Protein AF-U7VG69-F1 (afdb_monomer_lite)

Sequence (79 aa):
MLLFTGCFSLGIKGEYKSYQNEFYDMVAKPFKEKEREELESQFKDLKTKVSTSDYSKKDKEKLESGIEYYLMVLEDLKD

Organism: NCBI:txid1319815

Foldseek 3Di:
DDDDDCPDDPPQVVVLVVLVVLLVVLVVDDDDLVCLVVSLVSLVVSLVVLVPGPDDPVSSCVSNVSSVVVNVVSVVSPD

Structure (mmCIF, N/CA/C/O backbone):
data_AF-U7VG69-F1
#
_entry.id   AF-U7VG69-F1
#
loop_
_atom_site.group_PDB
_atom_site.id
_atom_site.type_symbol
_atom_site.label_atom_id
_atom_site.label_alt_id
_atom_site.label_comp_id
_atom_site.label_asym_id
_atom_site.label_entity_id
_atom_site.label_seq_id
_atom_site.pdbx_PDB_ins_code
_atom_site.Cartn_x
_atom_site.Cartn_y
_atom_site.Cartn_z
_atom_site.occupancy
_atom_site.B_iso_or_equiv
_atom_site.auth_seq_id
_atom_site.auth_comp_id
_atom_site.auth_asym_id
_atom_site.auth_atom_id
_atom_site.pdbx_PDB_model_num
ATOM 1 N N . MET A 1 1 ? -29.557 -22.756 32.255 1.00 37.97 1 MET A N 1
ATOM 2 C CA . MET A 1 1 ? -28.200 -22.181 32.373 1.00 37.97 1 MET A CA 1
ATOM 3 C C . MET A 1 1 ? -27.787 -21.740 30.974 1.00 37.97 1 MET A C 1
ATOM 5 O O . MET A 1 1 ? -27.835 -22.561 30.070 1.00 37.97 1 MET A O 1
ATOM 9 N N . LEU A 1 2 ? -27.574 -20.436 30.775 1.00 44.44 2 LEU A N 1
ATOM 10 C CA . LEU A 1 2 ? -27.387 -19.789 29.468 1.00 44.44 2 LEU A CA 1
ATOM 11 C C . LEU A 1 2 ?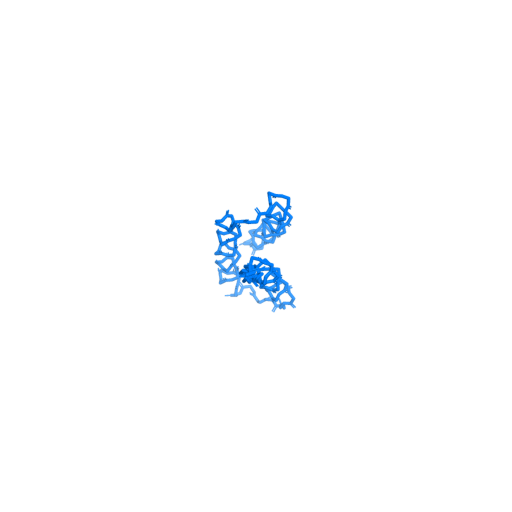 -26.029 -20.171 28.857 1.00 44.44 2 LEU A C 1
ATOM 13 O O . LEU A 1 2 ? -24.992 -19.900 29.459 1.00 44.44 2 LEU A O 1
ATOM 17 N N . LEU A 1 3 ? -26.036 -20.780 27.668 1.00 48.38 3 LEU A N 1
ATOM 18 C CA . LEU A 1 3 ? -24.840 -20.953 26.843 1.00 48.38 3 LEU A CA 1
ATOM 19 C C . LEU A 1 3 ? -24.567 -19.622 26.140 1.00 48.38 3 LEU A C 1
ATOM 21 O O . LEU A 1 3 ? -25.264 -19.251 25.197 1.00 48.38 3 LEU A O 1
ATOM 25 N N . PHE A 1 4 ? -23.589 -18.879 26.653 1.00 47.78 4 PHE A N 1
ATOM 26 C CA . PHE A 1 4 ? -23.118 -17.645 26.041 1.00 47.78 4 PHE A CA 1
ATOM 27 C C . PHE A 1 4 ? -22.561 -17.934 24.644 1.00 47.78 4 PHE A C 1
ATOM 29 O O . PHE A 1 4 ? -21.607 -18.689 24.466 1.00 47.78 4 PHE A O 1
ATOM 36 N N . THR A 1 5 ? -23.181 -17.301 23.655 1.00 64.62 5 THR A N 1
ATOM 37 C CA . THR A 1 5 ? -22.696 -17.131 22.289 1.00 64.62 5 THR A CA 1
ATOM 38 C C . THR A 1 5 ? -21.301 -16.512 22.296 1.00 64.62 5 THR A C 1
ATOM 40 O O . THR A 1 5 ? -21.121 -15.397 22.782 1.00 64.62 5 THR A O 1
ATOM 43 N N . GLY A 1 6 ? -20.327 -17.215 21.724 1.00 40.00 6 GLY A N 1
ATOM 44 C CA . GLY A 1 6 ? -18.962 -16.729 21.545 1.00 40.00 6 GLY A CA 1
ATOM 45 C C . GLY A 1 6 ? -18.493 -16.906 20.107 1.00 40.00 6 GLY A C 1
ATOM 46 O O . GLY A 1 6 ? -17.530 -17.624 19.866 1.00 40.00 6 GLY A O 1
ATOM 47 N N . CYS A 1 7 ? -19.171 -16.273 19.145 1.00 56.84 7 CYS A N 1
ATOM 48 C CA . CYS A 1 7 ? -18.594 -16.021 17.823 1.00 56.84 7 CYS A CA 1
ATOM 49 C C . CYS A 1 7 ? -17.501 -14.955 18.012 1.00 56.8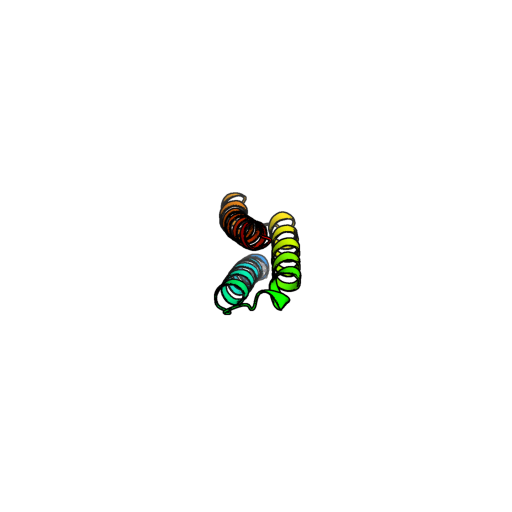4 7 CYS A C 1
ATOM 51 O O . CYS A 1 7 ? -17.754 -13.757 17.910 1.00 56.84 7 CYS A O 1
ATOM 53 N N . PHE A 1 8 ? -16.313 -15.392 18.435 1.00 44.34 8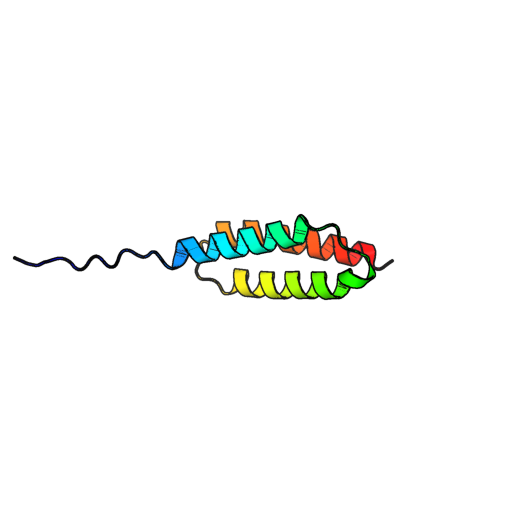 PHE A N 1
ATOM 54 C CA . PHE A 1 8 ? -15.171 -14.515 18.674 1.00 44.34 8 PHE A CA 1
ATOM 55 C C . PHE A 1 8 ? -14.664 -13.975 17.333 1.00 44.34 8 PHE A C 1
ATOM 57 O O . PHE A 1 8 ? -14.239 -14.723 16.455 1.00 44.34 8 PHE A O 1
ATOM 64 N N . SER A 1 9 ? -14.738 -12.657 17.201 1.00 43.91 9 SER A N 1
ATOM 65 C CA . SER A 1 9 ? -14.332 -11.796 16.095 1.00 43.91 9 SER A CA 1
ATOM 66 C C . SER A 1 9 ? -12.964 -12.150 15.484 1.00 43.91 9 SER A C 1
ATOM 68 O O . SER A 1 9 ? -11.937 -11.588 15.860 1.00 43.91 9 SER A O 1
ATOM 70 N N . LEU A 1 10 ? -12.941 -13.057 14.504 1.00 47.09 10 LEU A N 1
ATOM 71 C CA . LEU A 1 10 ? -11.757 -13.366 13.684 1.00 47.09 10 LEU A CA 1
ATOM 72 C C . LEU A 1 10 ? -11.639 -12.484 12.427 1.00 47.09 10 LEU A C 1
ATOM 74 O O . LEU A 1 10 ? -10.585 -12.472 11.799 1.00 47.09 10 LEU A O 1
ATOM 78 N N . GLY A 1 11 ? -12.679 -11.719 12.075 1.00 49.06 11 GLY A N 1
ATOM 79 C CA . GLY A 1 11 ? -12.735 -10.980 10.805 1.00 49.06 11 GLY A CA 1
ATOM 80 C C . GLY A 1 11 ? -11.773 -9.791 10.708 1.00 49.06 11 GLY A C 1
ATOM 81 O O . GLY A 1 11 ? -11.120 -9.605 9.692 1.00 49.06 11 GLY A O 1
ATOM 82 N N . ILE A 1 12 ? -11.601 -9.022 11.786 1.00 52.12 12 ILE A N 1
ATOM 83 C CA . ILE A 1 12 ? -10.968 -7.694 11.690 1.00 52.12 12 ILE A CA 1
ATOM 84 C C . ILE A 1 12 ? -9.426 -7.785 11.702 1.00 52.12 12 ILE A C 1
ATOM 86 O O . ILE A 1 12 ? -8.740 -7.055 10.997 1.00 52.12 12 ILE A O 1
ATOM 90 N N . LYS A 1 13 ? -8.828 -8.721 12.454 1.00 55.34 13 LYS A N 1
ATOM 91 C CA . LYS A 1 13 ? -7.354 -8.867 12.499 1.00 55.34 13 LYS A CA 1
ATOM 92 C C . LYS A 1 13 ? -6.754 -9.519 11.246 1.00 55.34 13 LYS A C 1
ATOM 94 O O . LYS A 1 13 ? -5.576 -9.298 10.971 1.00 55.34 13 LYS A O 1
ATOM 99 N N . GLY A 1 14 ? -7.525 -10.341 10.530 1.00 60.59 14 GLY A N 1
ATOM 100 C CA . GLY A 1 14 ? -7.055 -11.043 9.332 1.00 60.59 14 GLY A CA 1
ATOM 101 C C . GLY A 1 14 ? -6.838 -10.100 8.152 1.00 60.59 14 GLY A C 1
ATOM 102 O O . GLY A 1 14 ? -5.811 -10.171 7.482 1.00 60.59 14 GLY A O 1
ATOM 103 N N . GLU A 1 15 ? -7.763 -9.168 7.955 1.00 67.88 15 GLU A N 1
ATOM 104 C CA . GLU A 1 15 ? -7.746 -8.235 6.830 1.00 67.88 15 GLU A CA 1
ATOM 105 C C . GLU A 1 15 ? -6.634 -7.172 6.946 1.00 67.88 15 GLU A C 1
ATOM 107 O O . GLU A 1 15 ? -5.939 -6.920 5.967 1.00 67.88 15 GLU A O 1
ATOM 112 N N . TYR A 1 16 ? -6.339 -6.635 8.141 1.00 73.75 16 TYR A N 1
ATOM 113 C CA . TYR A 1 16 ? -5.210 -5.700 8.309 1.00 73.75 16 TYR A CA 1
ATOM 114 C C . TYR A 1 16 ? -3.869 -6.352 7.955 1.00 73.75 16 TYR A C 1
ATOM 116 O O . TYR A 1 16 ? -3.035 -5.769 7.262 1.00 73.75 16 TYR A O 1
ATOM 124 N N . LYS A 1 17 ? -3.674 -7.598 8.403 1.00 80.12 17 LYS A N 1
ATOM 125 C CA . LYS A 1 17 ? -2.487 -8.380 8.052 1.00 80.12 17 LYS A CA 1
ATOM 126 C C . LYS A 1 17 ? -2.445 -8.676 6.550 1.00 80.12 17 LYS A C 1
ATOM 128 O O . LYS A 1 17 ? -1.362 -8.708 5.980 1.00 80.12 17 LYS A O 1
ATOM 133 N N . SER A 1 18 ? -3.606 -8.843 5.915 1.00 84.06 18 SER A N 1
ATOM 134 C CA . SER A 1 18 ? -3.713 -8.975 4.461 1.00 84.06 18 SER A CA 1
ATOM 135 C C . SER A 1 18 ? -3.202 -7.726 3.746 1.00 84.06 18 SER A C 1
ATOM 137 O O . SER A 1 18 ? -2.352 -7.859 2.877 1.00 84.06 18 SER A O 1
ATOM 139 N N . TYR A 1 19 ? -3.626 -6.524 4.148 1.00 84.75 19 TYR A N 1
ATOM 140 C CA . TYR A 1 19 ? -3.156 -5.280 3.520 1.00 84.75 19 TYR A CA 1
ATOM 141 C C . TYR A 1 19 ? -1.672 -5.008 3.768 1.00 84.75 19 TYR A C 1
ATOM 143 O O . TYR A 1 19 ? -0.978 -4.512 2.884 1.00 84.75 19 TYR A O 1
ATOM 151 N N . GLN A 1 20 ? -1.155 -5.369 4.946 1.00 86.25 20 GLN A N 1
ATOM 152 C CA . GLN A 1 20 ? 0.287 -5.326 5.197 1.00 86.25 20 GLN A CA 1
ATOM 153 C C . GLN A 1 20 ? 1.049 -6.273 4.270 1.00 86.25 20 GLN A C 1
ATOM 155 O O . GLN A 1 20 ? 2.063 -5.879 3.705 1.00 86.25 20 GLN A O 1
ATOM 160 N N . ASN A 1 21 ? 0.568 -7.505 4.097 1.00 87.56 21 ASN A N 1
ATOM 161 C CA . ASN A 1 21 ? 1.190 -8.458 3.183 1.00 87.56 21 ASN A CA 1
ATOM 162 C C . ASN A 1 21 ? 1.125 -7.965 1.732 1.00 87.56 21 ASN A C 1
ATOM 164 O O . ASN A 1 21 ? 2.128 -8.039 1.038 1.00 87.56 21 ASN A O 1
ATOM 168 N N . GLU A 1 22 ? -0.011 -7.407 1.305 1.00 87.69 22 GLU A N 1
ATOM 169 C CA . GLU A 1 22 ? -0.183 -6.828 -0.033 1.00 87.69 22 GLU A CA 1
ATOM 170 C C . GLU A 1 22 ? 0.837 -5.707 -0.275 1.00 87.69 22 GLU A C 1
ATOM 172 O O . GLU A 1 22 ? 1.539 -5.718 -1.283 1.00 87.69 22 GLU A O 1
ATOM 177 N N . PHE A 1 23 ? 1.001 -4.802 0.697 1.00 88.56 23 PHE A N 1
ATOM 178 C CA . PHE A 1 23 ? 2.031 -3.765 0.660 1.00 88.56 23 PHE A CA 1
ATOM 179 C C . PHE A 1 23 ? 3.435 -4.367 0.528 1.00 88.56 23 PHE A C 1
ATOM 181 O O . PHE A 1 23 ? 4.180 -3.978 -0.369 1.00 88.56 23 PHE A O 1
ATOM 188 N N . TYR A 1 24 ? 3.794 -5.328 1.389 1.00 87.69 24 TYR A N 1
ATOM 189 C CA . TYR A 1 24 ? 5.119 -5.955 1.382 1.00 87.69 24 TYR A CA 1
ATOM 190 C C . TYR A 1 24 ? 5.418 -6.707 0.082 1.00 87.69 24 TYR A C 1
ATOM 192 O O . TYR A 1 24 ? 6.535 -6.614 -0.426 1.00 87.69 24 TYR A O 1
ATOM 200 N N . ASP A 1 25 ? 4.433 -7.395 -0.488 1.00 88.38 25 ASP A N 1
ATOM 201 C CA . ASP A 1 25 ? 4.572 -8.111 -1.756 1.00 88.38 25 ASP A CA 1
ATOM 202 C C . ASP A 1 25 ? 4.773 -7.157 -2.939 1.00 88.38 25 ASP A C 1
ATOM 204 O O . ASP A 1 25 ? 5.501 -7.494 -3.876 1.00 88.38 25 ASP A O 1
ATOM 208 N N . MET A 1 26 ? 4.155 -5.971 -2.907 1.00 86.12 26 MET A N 1
ATOM 209 C CA . MET A 1 26 ? 4.370 -4.931 -3.918 1.00 86.12 26 MET A CA 1
ATOM 210 C C . MET A 1 26 ? 5.790 -4.363 -3.840 1.00 86.12 26 MET A C 1
ATOM 212 O O . MET A 1 26 ? 6.457 -4.249 -4.865 1.00 86.12 26 MET A O 1
ATOM 216 N N . VAL A 1 27 ? 6.286 -4.052 -2.637 1.00 85.75 27 VAL A N 1
ATOM 217 C CA . VAL A 1 27 ? 7.616 -3.434 -2.467 1.00 85.75 27 VAL A CA 1
ATOM 218 C C . VAL A 1 27 ? 8.780 -4.419 -2.577 1.00 85.75 27 VAL A C 1
ATOM 220 O O . VAL A 1 27 ? 9.894 -4.013 -2.901 1.00 85.75 27 VAL A O 1
ATOM 223 N N . ALA A 1 28 ? 8.552 -5.709 -2.318 1.00 83.62 28 ALA A N 1
ATOM 224 C CA . ALA A 1 28 ? 9.582 -6.742 -2.430 1.00 83.62 28 ALA A CA 1
ATOM 225 C C . ALA A 1 28 ? 9.904 -7.114 -3.885 1.00 83.62 28 ALA A C 1
ATOM 227 O O . ALA A 1 28 ? 10.958 -7.697 -4.155 1.00 83.62 28 ALA A O 1
ATOM 228 N N . LYS A 1 29 ? 9.007 -6.811 -4.829 1.00 77.88 29 LYS A N 1
ATOM 229 C CA . LYS A 1 29 ? 9.210 -7.123 -6.243 1.00 77.88 29 LYS A CA 1
ATOM 230 C C . LYS A 1 29 ? 10.083 -6.047 -6.894 1.00 77.88 29 LYS A C 1
ATOM 232 O O . LYS A 1 29 ? 9.707 -4.877 -6.882 1.00 77.88 29 LYS A O 1
ATOM 237 N N . PRO A 1 30 ? 11.221 -6.414 -7.512 1.00 75.12 30 PRO A N 1
ATOM 238 C CA . PRO A 1 30 ? 11.932 -5.488 -8.379 1.00 75.12 30 PRO A CA 1
ATOM 239 C C . PRO A 1 30 ? 11.020 -5.157 -9.562 1.00 75.12 30 PRO A C 1
ATOM 241 O O . PRO A 1 30 ? 10.694 -6.038 -10.357 1.00 75.12 30 PRO A O 1
ATOM 244 N N . PHE A 1 31 ? 10.577 -3.907 -9.653 1.00 72.50 31 PHE A N 1
ATOM 245 C CA . PHE A 1 31 ? 9.699 -3.461 -10.728 1.00 72.50 31 PHE A CA 1
ATOM 246 C C . PHE A 1 31 ? 10.518 -2.875 -11.875 1.00 72.50 31 PHE A C 1
ATOM 248 O O . PHE A 1 31 ? 11.576 -2.273 -11.675 1.00 72.50 31 PHE A O 1
ATOM 255 N N . LYS A 1 32 ? 10.036 -3.069 -13.102 1.00 75.25 32 LYS A N 1
ATOM 256 C CA . LYS A 1 32 ? 10.561 -2.364 -14.274 1.00 75.25 32 LYS A CA 1
ATOM 257 C C . LYS A 1 32 ? 9.821 -1.042 -14.423 1.00 75.25 32 LYS A C 1
ATOM 259 O O . LYS A 1 32 ? 8.644 -0.953 -14.105 1.00 75.25 32 LYS A O 1
ATOM 264 N N . GLU A 1 33 ? 10.468 -0.032 -14.988 1.00 71.25 33 GLU A N 1
ATOM 265 C CA . GLU A 1 33 ? 9.858 1.288 -15.216 1.00 71.25 33 GLU A CA 1
ATOM 266 C C . GLU A 1 33 ? 8.538 1.211 -16.013 1.00 71.25 33 GLU A C 1
ATOM 268 O O . GLU A 1 33 ? 7.566 1.888 -15.700 1.00 71.25 33 GLU A O 1
ATOM 273 N N . LYS A 1 34 ? 8.441 0.269 -16.962 1.00 70.38 34 LYS A N 1
ATOM 274 C CA . LYS A 1 34 ? 7.205 -0.036 -17.709 1.00 70.38 34 LYS A CA 1
ATOM 275 C C . LYS A 1 34 ? 6.035 -0.569 -16.855 1.00 70.38 34 LYS A C 1
ATOM 277 O O . LYS A 1 34 ? 4.911 -0.597 -17.332 1.00 70.38 34 LYS A O 1
ATOM 282 N N . GLU A 1 35 ? 6.304 -1.046 -15.639 1.00 82.00 35 GLU A N 1
ATOM 283 C CA . GLU A 1 35 ? 5.325 -1.557 -14.662 1.00 82.00 35 GLU A CA 1
ATOM 284 C C . GLU A 1 35 ? 4.992 -0.491 -13.598 1.00 82.00 35 GLU A C 1
ATOM 286 O O . GLU A 1 35 ? 4.169 -0.730 -12.716 1.00 82.00 35 GLU A O 1
ATOM 291 N N . ARG A 1 36 ? 5.603 0.703 -13.679 1.00 85.44 36 ARG A N 1
ATOM 292 C CA . ARG A 1 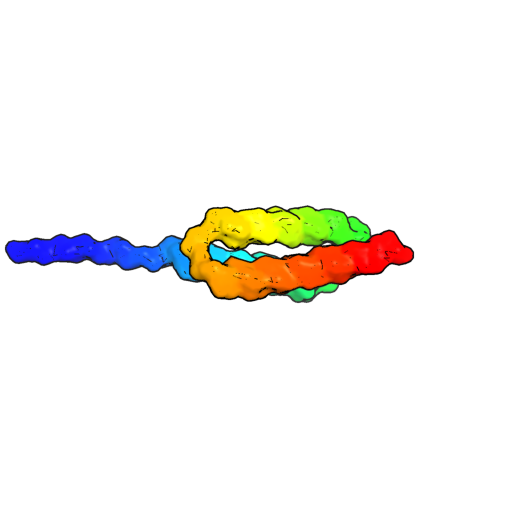36 ? 5.443 1.788 -12.700 1.00 85.44 36 ARG A CA 1
ATOM 293 C C . ARG A 1 36 ? 4.002 2.272 -12.592 1.00 85.44 36 ARG A C 1
ATOM 295 O O . ARG A 1 36 ? 3.521 2.464 -11.485 1.00 85.44 36 ARG A O 1
ATOM 302 N N . GLU A 1 37 ? 3.313 2.466 -13.717 1.00 87.69 37 GLU A N 1
ATOM 303 C CA . GLU A 1 37 ? 1.915 2.929 -13.723 1.00 87.69 37 GLU A CA 1
ATOM 304 C C . GLU A 1 37 ? 0.965 1.900 -13.099 1.00 87.69 37 GLU A C 1
ATOM 306 O O . GLU A 1 37 ? 0.056 2.259 -12.350 1.00 87.69 37 GLU A O 1
ATOM 311 N N . GLU A 1 38 ? 1.205 0.613 -13.362 1.00 89.94 38 GLU A N 1
ATOM 312 C CA . GLU A 1 38 ? 0.444 -0.477 -12.753 1.00 89.94 38 GLU A CA 1
ATOM 313 C C . GLU A 1 38 ? 0.678 -0.514 -11.239 1.00 89.94 38 GLU A C 1
ATOM 315 O O . GLU A 1 38 ? -0.276 -0.570 -10.461 1.00 89.94 38 GLU A O 1
ATOM 320 N N . LEU A 1 39 ? 1.938 -0.400 -10.815 1.00 90.00 39 LEU A N 1
ATOM 321 C CA . LEU A 1 39 ? 2.318 -0.376 -9.408 1.00 90.00 39 LEU A CA 1
ATOM 322 C C . LEU A 1 39 ? 1.759 0.862 -8.681 1.00 90.00 39 LEU A C 1
ATOM 324 O O . LEU A 1 39 ? 1.242 0.750 -7.571 1.00 90.00 39 LEU A O 1
ATOM 328 N N . GLU A 1 40 ? 1.774 2.031 -9.323 1.00 90.94 40 GLU A N 1
ATOM 329 C CA . GLU A 1 40 ? 1.152 3.262 -8.819 1.00 90.94 40 GLU A CA 1
ATOM 330 C C . GLU A 1 40 ? -0.361 3.077 -8.625 1.00 90.94 40 GLU A C 1
ATOM 332 O O . GLU A 1 40 ? -0.914 3.480 -7.596 1.00 90.94 40 GLU A O 1
ATOM 337 N N . SER A 1 41 ? -1.039 2.431 -9.579 1.00 92.69 41 SER A N 1
ATOM 338 C CA . SER A 1 41 ? -2.466 2.122 -9.456 1.00 92.69 41 SER A CA 1
ATOM 339 C C . SER A 1 41 ? -2.748 1.152 -8.308 1.00 92.69 41 SER A C 1
ATOM 341 O O . SER A 1 41 ? -3.725 1.345 -7.584 1.00 92.69 41 SER A O 1
ATOM 343 N N . GLN A 1 42 ? -1.904 0.134 -8.116 1.00 91.94 42 GLN A N 1
ATOM 344 C CA . GLN A 1 42 ? -2.044 -0.832 -7.021 1.00 91.94 42 GLN A CA 1
ATOM 345 C C . GLN A 1 42 ? -1.864 -0.162 -5.653 1.00 91.94 42 GLN A C 1
ATOM 347 O O . GLN A 1 42 ? -2.668 -0.384 -4.748 1.00 91.94 42 GLN A O 1
ATOM 352 N N . PHE A 1 43 ? -0.878 0.728 -5.507 1.00 93.12 43 PHE A N 1
ATOM 353 C CA . PHE A 1 43 ? -0.692 1.490 -4.271 1.00 93.12 43 PHE A CA 1
ATOM 354 C C . PHE A 1 43 ? -1.853 2.450 -3.985 1.00 93.12 43 PHE A C 1
ATOM 356 O O . PHE A 1 43 ? -2.276 2.567 -2.834 1.00 93.12 43 PHE A O 1
ATOM 363 N N . LYS A 1 44 ? -2.412 3.114 -5.006 1.00 93.44 44 LYS A N 1
ATOM 364 C CA . LYS A 1 44 ? -3.604 3.970 -4.847 1.00 93.44 44 LYS A CA 1
ATOM 365 C C . LYS A 1 44 ? -4.820 3.172 -4.374 1.00 93.44 44 LYS A C 1
ATOM 367 O O . LYS A 1 44 ? -5.491 3.601 -3.438 1.00 93.44 44 LYS A O 1
ATOM 372 N N . ASP A 1 45 ? -5.063 2.008 -4.970 1.00 93.44 45 ASP A N 1
ATOM 373 C CA . ASP A 1 45 ? -6.154 1.110 -4.572 1.00 93.44 45 ASP A CA 1
ATOM 374 C C . ASP A 1 45 ? -5.967 0.591 -3.136 1.00 93.44 45 ASP A C 1
ATOM 376 O O . ASP A 1 45 ? -6.889 0.649 -2.316 1.00 93.44 45 ASP A O 1
ATOM 380 N N . LEU A 1 46 ? -4.744 0.180 -2.784 1.00 91.81 46 LEU A N 1
ATOM 381 C CA . LEU A 1 46 ? -4.408 -0.248 -1.428 1.00 91.81 46 LEU A CA 1
ATOM 382 C C . LEU A 1 46 ? -4.619 0.877 -0.406 1.00 91.81 46 LEU A C 1
ATOM 384 O O . LEU A 1 46 ? -5.198 0.633 0.652 1.00 91.81 46 LEU A O 1
ATOM 388 N N . LYS A 1 47 ? -4.227 2.118 -0.726 1.00 92.25 47 LYS A N 1
ATOM 389 C CA . LYS A 1 47 ? -4.478 3.286 0.133 1.00 92.25 47 LYS A CA 1
ATOM 390 C C . LYS A 1 47 ? -5.969 3.444 0.411 1.00 92.25 47 LYS A C 1
ATOM 392 O O . LYS A 1 47 ? -6.358 3.559 1.569 1.00 92.25 47 LYS A O 1
ATOM 397 N N . THR A 1 48 ? -6.806 3.394 -0.627 1.00 91.75 48 THR A N 1
ATOM 398 C CA . THR A 1 48 ? -8.262 3.504 -0.479 1.00 91.75 48 THR A CA 1
ATOM 399 C C . THR A 1 48 ? -8.819 2.408 0.426 1.00 91.75 48 THR A C 1
ATOM 401 O O . THR A 1 48 ? -9.542 2.730 1.369 1.00 91.75 48 THR A O 1
ATOM 404 N N . LYS A 1 49 ? -8.432 1.143 0.210 1.00 89.06 49 LYS A N 1
ATOM 405 C CA . LYS A 1 49 ? -8.851 0.006 1.052 1.00 89.06 49 LYS A CA 1
ATOM 406 C C . LYS A 1 49 ? -8.477 0.209 2.523 1.00 89.06 49 LYS A C 1
ATOM 408 O O . LYS A 1 49 ? -9.303 -0.019 3.410 1.00 89.06 49 LYS A O 1
ATOM 413 N N . VAL A 1 50 ? -7.255 0.674 2.790 1.00 87.75 50 VAL A N 1
ATOM 414 C CA . VAL A 1 50 ? -6.771 0.950 4.152 1.00 87.75 50 VAL A CA 1
ATOM 415 C C . VAL A 1 50 ? -7.551 2.101 4.787 1.00 87.75 50 VAL A C 1
ATOM 417 O O . VAL A 1 50 ? -8.012 1.957 5.923 1.00 87.75 50 VAL A O 1
ATOM 420 N N . SER A 1 51 ? -7.790 3.196 4.066 1.00 85.44 51 SER A N 1
ATOM 421 C CA . SER A 1 51 ? -8.546 4.340 4.585 1.00 85.44 51 SER A CA 1
ATOM 422 C C . SER A 1 51 ? -9.985 3.967 4.957 1.00 85.44 51 SER A C 1
ATOM 424 O O . SER A 1 51 ? -10.476 4.376 6.017 1.00 85.44 51 SER A O 1
ATOM 426 N N . THR A 1 52 ? -10.647 3.142 4.136 1.00 86.06 52 THR A N 1
ATOM 427 C CA . THR A 1 52 ? -12.044 2.714 4.340 1.00 86.06 52 THR A CA 1
ATOM 428 C C . THR A 1 52 ? -12.217 1.555 5.321 1.00 86.06 52 THR A C 1
ATOM 430 O O . THR A 1 52 ? -13.345 1.238 5.681 1.00 86.06 52 THR A O 1
ATOM 433 N N . SER A 1 53 ? -11.132 0.907 5.749 1.00 82.81 53 SER A N 1
ATOM 434 C CA . SER A 1 53 ? -11.185 -0.202 6.713 1.00 82.81 53 SER A CA 1
ATOM 435 C C . SER A 1 53 ? -11.642 0.245 8.112 1.00 82.81 53 SER A C 1
ATOM 437 O O . SER A 1 53 ? -11.515 1.411 8.457 1.00 82.81 53 SER A O 1
ATOM 439 N N . ASP A 1 54 ? -12.107 -0.656 8.978 1.00 80.19 54 ASP A N 1
ATOM 440 C CA . ASP A 1 54 ? -12.524 -0.317 10.357 1.00 80.19 54 ASP A CA 1
ATOM 441 C C . ASP A 1 54 ? -11.390 -0.465 11.406 1.00 80.19 54 ASP A C 1
ATOM 443 O O . ASP A 1 54 ? -11.629 -0.778 12.575 1.00 80.19 54 ASP A O 1
ATOM 447 N N . TYR A 1 55 ? -10.120 -0.258 11.021 1.00 75.38 55 TYR A N 1
ATOM 448 C CA . TYR A 1 55 ? -8.984 -0.378 11.955 1.00 75.38 55 TYR A CA 1
ATOM 449 C C . TYR A 1 55 ? -8.740 0.850 12.825 1.00 75.38 55 TYR A C 1
ATOM 451 O O . TYR A 1 55 ? -9.228 1.955 12.572 1.00 75.38 55 TYR A O 1
ATOM 459 N N . SER A 1 56 ? -7.898 0.646 13.846 1.00 82.38 56 SER A N 1
ATOM 460 C CA . SER A 1 56 ? -7.408 1.730 14.684 1.00 82.38 56 SER A CA 1
ATOM 461 C C . SER A 1 56 ? -6.736 2.801 13.822 1.00 82.38 56 SER A C 1
ATOM 463 O O . SER A 1 56 ? -5.979 2.495 12.898 1.00 82.38 56 SER A O 1
ATOM 465 N N . LYS A 1 57 ? -6.990 4.072 14.148 1.00 84.62 57 LYS A N 1
ATOM 466 C CA . LYS A 1 57 ? -6.388 5.220 13.457 1.00 84.62 57 LYS A CA 1
ATOM 467 C C . LYS A 1 57 ? -4.863 5.082 13.336 1.00 84.62 57 LYS A C 1
ATOM 469 O O . LYS A 1 57 ? -4.310 5.321 12.275 1.00 84.62 57 LYS A O 1
ATOM 474 N N . LYS A 1 58 ? -4.212 4.602 14.399 1.00 86.00 58 LYS A N 1
ATOM 475 C CA . LYS A 1 58 ? -2.763 4.379 14.449 1.00 86.00 58 LYS A CA 1
ATOM 476 C C . LYS A 1 58 ? -2.279 3.325 13.445 1.00 86.00 58 LYS A C 1
ATOM 478 O O . LYS A 1 58 ? -1.219 3.490 12.849 1.00 86.00 58 LYS A O 1
ATOM 483 N N . ASP A 1 59 ? -3.020 2.230 13.291 1.00 83.25 59 ASP A N 1
ATOM 484 C CA . ASP A 1 59 ? -2.666 1.160 12.353 1.00 83.25 59 ASP A CA 1
ATOM 485 C C . ASP A 1 59 ? -2.860 1.606 10.899 1.00 83.25 59 ASP A C 1
ATOM 487 O O . ASP A 1 59 ? -2.008 1.320 10.057 1.00 83.25 59 ASP A O 1
ATOM 491 N N . LYS A 1 60 ? -3.924 2.374 10.625 1.00 85.56 60 LYS A N 1
ATOM 492 C CA . LYS A 1 60 ? -4.143 3.006 9.317 1.00 85.56 60 LYS A CA 1
ATOM 493 C C . LYS A 1 60 ? -3.017 3.966 8.965 1.00 85.56 60 LYS A C 1
ATOM 495 O O . LYS A 1 60 ? -2.372 3.772 7.946 1.00 85.56 60 LYS A O 1
ATOM 500 N N . GLU A 1 61 ? -2.713 4.916 9.849 1.00 88.62 61 GLU A N 1
ATOM 501 C CA . GLU A 1 61 ? -1.665 5.923 9.630 1.00 88.62 61 GLU A CA 1
ATOM 502 C C . GLU A 1 61 ? -0.303 5.281 9.333 1.00 88.62 61 GLU A C 1
ATOM 504 O O . GLU A 1 61 ? 0.444 5.747 8.471 1.00 88.62 61 GLU A O 1
ATOM 509 N N . LYS A 1 62 ? 0.027 4.174 10.011 1.00 89.25 62 LYS A N 1
ATOM 510 C CA . LYS A 1 62 ? 1.287 3.459 9.783 1.00 89.25 62 LYS A CA 1
ATOM 511 C C . LYS A 1 62 ? 1.373 2.852 8.380 1.00 89.25 62 LYS A C 1
ATOM 513 O O . LYS A 1 62 ? 2.446 2.865 7.787 1.00 89.25 62 LYS A O 1
ATOM 518 N N . LEU A 1 63 ? 0.282 2.283 7.875 1.00 88.81 63 LEU A N 1
ATOM 519 C CA . LEU A 1 63 ? 0.268 1.658 6.554 1.00 88.81 63 LEU A CA 1
ATOM 520 C C . LEU A 1 63 ? 0.090 2.701 5.441 1.00 88.81 63 LEU A C 1
ATOM 522 O O . LEU A 1 63 ? 0.793 2.639 4.438 1.00 88.81 63 LEU A O 1
ATOM 526 N N . GLU A 1 64 ? -0.764 3.704 5.650 1.00 91.44 64 GLU A N 1
ATOM 527 C CA . GLU A 1 64 ? -0.966 4.830 4.731 1.00 91.44 64 GLU A CA 1
ATOM 528 C C . GLU A 1 64 ? 0.324 5.618 4.504 1.00 91.44 64 GLU A C 1
ATOM 530 O O . GLU A 1 64 ? 0.669 5.872 3.356 1.00 91.44 64 GLU A O 1
ATOM 535 N N . SER A 1 65 ? 1.083 5.928 5.560 1.00 92.50 65 SER A N 1
ATOM 536 C CA . SER A 1 65 ? 2.373 6.623 5.421 1.00 92.50 65 SER A CA 1
ATOM 537 C C . SER A 1 65 ? 3.401 5.817 4.619 1.00 92.50 65 SER A C 1
ATOM 539 O O . SER A 1 65 ? 4.147 6.386 3.824 1.00 92.50 65 SER A O 1
ATOM 541 N N . GLY A 1 66 ? 3.418 4.489 4.775 1.00 92.06 66 GLY A N 1
ATOM 542 C CA . GLY A 1 66 ? 4.246 3.604 3.953 1.00 92.06 66 GLY A CA 1
ATOM 543 C C . GLY A 1 66 ? 3.838 3.624 2.478 1.00 92.06 66 GLY A C 1
ATOM 544 O O . GLY A 1 66 ? 4.696 3.724 1.603 1.00 92.06 66 GLY A O 1
ATOM 545 N N . ILE A 1 67 ? 2.533 3.578 2.201 1.00 92.69 67 ILE A N 1
ATOM 546 C CA . ILE A 1 67 ? 1.990 3.645 0.838 1.00 92.69 67 ILE A CA 1
ATOM 547 C C . ILE A 1 67 ? 2.285 5.006 0.194 1.00 92.69 67 ILE A C 1
ATOM 549 O O . ILE A 1 67 ? 2.723 5.060 -0.953 1.00 92.69 67 ILE A O 1
ATOM 553 N N . GLU A 1 68 ? 2.089 6.107 0.922 1.00 93.19 68 GLU A N 1
ATOM 554 C CA . GLU A 1 68 ? 2.368 7.466 0.441 1.00 93.19 68 GLU A CA 1
ATOM 555 C C . GLU A 1 68 ? 3.842 7.673 0.103 1.00 93.19 68 GLU A C 1
ATOM 557 O O . GLU A 1 68 ? 4.153 8.254 -0.935 1.00 93.19 68 GLU A O 1
ATOM 562 N N . TYR A 1 69 ? 4.745 7.153 0.935 1.00 92.88 69 TYR A N 1
ATOM 563 C CA . TYR A 1 69 ? 6.175 7.195 0.652 1.00 92.88 69 TYR A CA 1
ATOM 564 C C . TYR A 1 69 ? 6.511 6.510 -0.679 1.00 92.88 69 TYR A C 1
ATOM 566 O O . TYR A 1 69 ? 7.224 7.080 -1.501 1.00 92.88 69 TYR A O 1
ATOM 574 N N . TYR A 1 70 ? 5.968 5.316 -0.931 1.00 89.38 70 TYR A N 1
ATOM 575 C CA . TYR A 1 70 ? 6.229 4.608 -2.187 1.00 89.38 70 TYR A CA 1
ATOM 576 C C . TYR A 1 70 ? 5.598 5.288 -3.401 1.00 89.38 70 TYR A C 1
ATOM 578 O O . TYR A 1 70 ? 6.222 5.321 -4.457 1.00 89.38 70 TYR A O 1
ATOM 586 N N . LEU A 1 71 ? 4.407 5.875 -3.262 1.00 91.44 71 LEU A N 1
ATOM 587 C CA . LEU A 1 71 ? 3.800 6.667 -4.334 1.00 91.44 71 LEU A CA 1
ATOM 588 C C . LEU A 1 71 ? 4.673 7.865 -4.723 1.00 91.44 71 LEU A C 1
ATOM 590 O O . LEU A 1 71 ? 4.849 8.104 -5.912 1.00 91.44 71 LEU A O 1
ATOM 594 N N . MET A 1 72 ? 5.262 8.555 -3.745 1.00 92.06 72 MET A N 1
ATOM 595 C CA . MET A 1 72 ? 6.206 9.652 -3.987 1.00 92.06 72 MET A CA 1
ATOM 596 C C . MET A 1 72 ? 7.471 9.165 -4.704 1.00 92.06 72 MET A C 1
ATOM 598 O O . MET A 1 72 ? 7.885 9.772 -5.681 1.00 92.06 72 MET A O 1
ATOM 602 N N . VAL A 1 73 ? 8.038 8.021 -4.304 1.00 88.94 73 VAL A N 1
ATOM 603 C CA . VAL A 1 73 ? 9.190 7.429 -5.012 1.00 88.94 73 VAL A CA 1
ATOM 604 C C . VAL A 1 73 ? 8.842 7.087 -6.466 1.00 88.94 73 VAL A C 1
ATOM 606 O O . VAL A 1 73 ? 9.640 7.336 -7.362 1.00 88.94 73 VAL A O 1
ATOM 609 N N . LEU A 1 74 ? 7.657 6.527 -6.729 1.00 87.25 74 LEU A N 1
ATOM 610 C CA . LEU A 1 74 ? 7.207 6.250 -8.100 1.00 87.25 74 LEU A CA 1
ATOM 611 C C . LEU A 1 74 ? 6.940 7.532 -8.902 1.00 87.25 74 LEU A C 1
ATOM 613 O O . LEU A 1 74 ? 7.027 7.506 -10.128 1.00 87.25 74 LEU A O 1
ATOM 617 N N . GLU A 1 75 ? 6.601 8.632 -8.235 1.00 88.38 75 GLU A N 1
ATOM 618 C CA . GLU A 1 75 ? 6.433 9.947 -8.851 1.00 88.38 75 GLU A CA 1
ATOM 619 C C . GLU A 1 75 ? 7.778 10.610 -9.192 1.00 88.38 75 GLU A C 1
ATOM 621 O O . GLU A 1 75 ? 7.917 11.190 -10.265 1.00 88.38 75 GLU A O 1
ATOM 626 N N . ASP A 1 76 ? 8.799 10.444 -8.354 1.00 86.94 76 ASP A N 1
ATOM 627 C CA . ASP A 1 76 ? 10.155 10.927 -8.649 1.00 86.94 76 ASP A CA 1
ATOM 628 C C . ASP A 1 76 ? 10.803 10.159 -9.815 1.00 86.94 76 ASP A C 1
ATOM 630 O O . ASP A 1 76 ? 11.620 10.698 -10.552 1.00 86.94 76 ASP A O 1
ATOM 634 N N . LEU A 1 77 ? 10.411 8.898 -10.023 1.00 82.19 77 LEU A N 1
ATOM 635 C CA . LEU A 1 77 ? 10.851 8.060 -11.147 1.00 82.19 77 LEU A CA 1
ATOM 636 C C . LEU A 1 77 ? 10.086 8.346 -12.457 1.00 82.19 77 LEU A C 1
ATOM 638 O O . LEU A 1 77 ? 10.076 7.503 -13.360 1.00 82.19 77 LEU A O 1
ATOM 642 N N . LYS A 1 78 ? 9.347 9.462 -12.550 1.00 78.12 78 LYS A N 1
ATOM 643 C CA . LYS A 1 78 ? 8.695 9.895 -13.802 1.00 78.12 78 LYS A CA 1
ATOM 644 C C . LYS A 1 78 ? 9.597 10.690 -14.738 1.00 78.12 78 LYS A C 1
ATOM 646 O O . LYS A 1 78 ? 9.245 10.773 -15.916 1.00 78.12 78 LYS A O 1
ATOM 651 N N . ASP A 1 79 ? 10.710 11.195 -14.220 1.00 63.78 79 ASP A N 1
ATOM 652 C CA . ASP A 1 79 ? 11.736 11.963 -14.934 1.00 63.78 79 ASP A CA 1
ATOM 653 C C . ASP A 1 79 ? 12.944 11.098 -15.334 1.00 63.78 79 ASP A C 1
ATOM 655 O 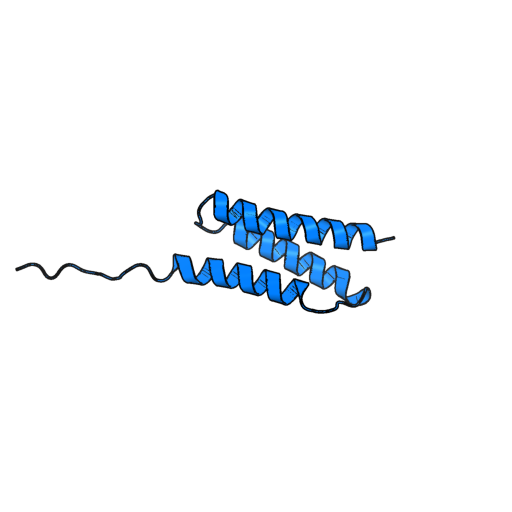O . ASP A 1 79 ? 13.534 11.387 -16.403 1.00 63.78 79 ASP A O 1
#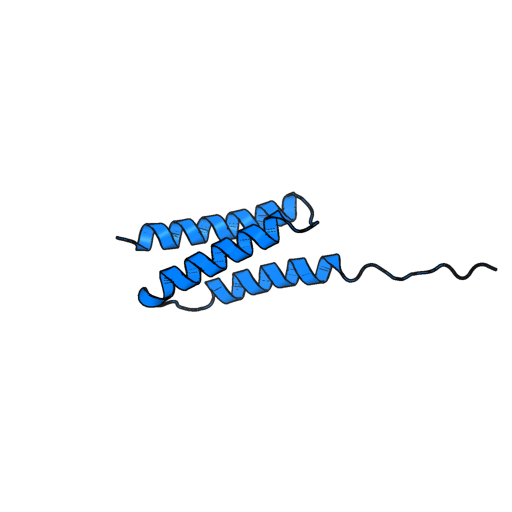

Secondary structure (DSSP, 8-state):
----------HHHHHHHHHHHHHHHHHHS---GGGHHHHHHHHHHHHHHHHHS---HHHHHHHHHHHHHHHHHHHHTT-

Radius of gyration: 16.81 Å; chains: 1; bounding box: 40×34×50 Å

pLDDT: mean 79.14, std 15.42, range [37.97, 93.44]